Protein AF-A0A7X7MPK6-F1 (afdb_monomer)

pLDDT: mean 87.19, std 12.5, range [41.5, 96.25]

Sequence (102 aa):
MLQTTIDAVRAILTADPSVNADERRVLVETLRNGPRAEARHDRVLRRPEAARRLGVGVKALDVWKRRGVLVPVIIPGSSRALGYRESDVEALIACGREEAMA

Foldseek 3Di:
DDPVVLVVLLVVLVPDPVADPVNSVVVSVCVVPNPDDPPPPFDFDALVRLCVLLVHDSVVVVVCCVVVLFPFDDDPPDPDGRHGTPVSSVVVVVVVVVVVVD

Structure (mmCIF, N/CA/C/O backbone):
data_AF-A0A7X7MPK6-F1
#
_entry.id   AF-A0A7X7MPK6-F1
#
loop_
_atom_site.group_PDB
_atom_site.id
_atom_site.type_symbol
_atom_site.label_atom_id
_atom_site.label_alt_id
_atom_site.label_comp_id
_atom_site.label_asym_id
_atom_site.label_entity_id
_atom_site.label_seq_id
_atom_site.pdbx_PDB_ins_code
_atom_site.Cartn_x
_atom_site.Cartn_y
_atom_site.Cartn_z
_atom_site.occupancy
_atom_site.B_iso_or_equiv
_atom_site.auth_seq_id
_atom_site.auth_comp_id
_atom_site.auth_asym_id
_atom_site.auth_atom_id
_atom_site.pdbx_PDB_model_num
ATOM 1 N N . MET A 1 1 ? 3.634 -4.947 -32.393 1.00 72.50 1 MET A N 1
ATOM 2 C CA . MET A 1 1 ? 4.495 -4.328 -33.430 1.00 72.50 1 MET A CA 1
ATOM 3 C C . MET A 1 1 ? 4.961 -5.418 -34.391 1.00 72.50 1 MET A C 1
ATOM 5 O O . MET A 1 1 ? 5.064 -6.556 -33.949 1.00 72.50 1 MET A O 1
ATOM 9 N N . LEU A 1 2 ? 5.198 -5.123 -35.674 1.00 88.88 2 LEU A N 1
ATOM 10 C CA . LEU A 1 2 ? 5.704 -6.129 -36.620 1.00 88.88 2 LEU A CA 1
ATOM 11 C C . LEU A 1 2 ? 7.150 -6.513 -36.268 1.00 88.88 2 LEU A C 1
ATOM 13 O O . LEU A 1 2 ? 7.944 -5.658 -35.875 1.00 88.88 2 LEU A O 1
ATOM 17 N N . GLN A 1 3 ? 7.499 -7.792 -36.425 1.00 87.25 3 GLN A N 1
ATOM 18 C CA . GLN A 1 3 ? 8.838 -8.306 -36.109 1.00 87.25 3 GLN A CA 1
ATOM 19 C C . GLN A 1 3 ? 9.935 -7.592 -36.915 1.00 87.25 3 GLN A C 1
ATOM 21 O O . GLN A 1 3 ? 10.973 -7.224 -36.372 1.00 87.25 3 GLN A O 1
ATOM 26 N N . THR A 1 4 ? 9.646 -7.284 -38.179 1.00 93.62 4 THR A N 1
ATOM 27 C CA . THR A 1 4 ? 10.529 -6.532 -39.081 1.00 93.62 4 THR A CA 1
ATOM 28 C C . THR A 1 4 ? 10.875 -5.138 -38.554 1.00 93.62 4 THR A C 1
ATOM 30 O O . THR A 1 4 ? 12.002 -4.676 -38.712 1.00 93.62 4 THR A O 1
ATOM 33 N N . THR A 1 5 ? 9.939 -4.475 -37.871 1.00 93.25 5 THR A N 1
ATOM 34 C CA . THR A 1 5 ? 10.175 -3.170 -37.241 1.00 93.25 5 THR A CA 1
ATOM 35 C C . THR A 1 5 ? 11.153 -3.283 -36.071 1.00 93.25 5 THR A C 1
ATOM 37 O O . THR A 1 5 ? 12.013 -2.424 -35.905 1.00 93.25 5 THR A O 1
ATOM 40 N N . ILE A 1 6 ? 11.065 -4.353 -35.272 1.00 92.69 6 ILE A N 1
ATOM 41 C CA . ILE A 1 6 ? 11.975 -4.584 -34.140 1.00 92.69 6 ILE A CA 1
ATOM 42 C C . ILE A 1 6 ? 13.406 -4.803 -34.634 1.00 92.69 6 ILE A C 1
ATOM 44 O O . ILE A 1 6 ? 14.348 -4.271 -34.047 1.00 92.69 6 ILE A O 1
ATOM 48 N N . ASP A 1 7 ? 13.567 -5.578 -35.704 1.00 93.25 7 ASP A N 1
ATOM 49 C CA . ASP A 1 7 ? 14.884 -5.908 -36.246 1.00 93.25 7 ASP A CA 1
ATOM 50 C C . ASP A 1 7 ? 15.555 -4.674 -36.868 1.00 93.25 7 ASP A C 1
ATOM 52 O O . ASP A 1 7 ? 16.743 -4.440 -36.635 1.00 93.25 7 ASP A O 1
ATOM 56 N N . ALA A 1 8 ? 14.778 -3.819 -37.545 1.00 94.56 8 ALA A N 1
ATOM 57 C CA . ALA A 1 8 ? 15.253 -2.526 -38.036 1.00 94.56 8 ALA A CA 1
ATOM 58 C C . ALA A 1 8 ? 15.731 -1.615 -36.892 1.00 94.56 8 ALA A C 1
ATOM 60 O O . ALA A 1 8 ? 16.844 -1.093 -36.938 1.00 94.56 8 ALA A O 1
ATOM 61 N N . VAL A 1 9 ? 14.937 -1.470 -35.824 1.00 92.44 9 VAL A N 1
ATOM 62 C CA . VAL A 1 9 ? 15.326 -0.656 -34.659 1.00 92.44 9 VAL A CA 1
ATOM 63 C C . VAL A 1 9 ? 16.562 -1.229 -33.964 1.00 92.44 9 VAL A C 1
ATOM 65 O O . VAL A 1 9 ? 17.463 -0.482 -33.591 1.00 92.44 9 VAL A O 1
ATOM 68 N N . ARG A 1 10 ? 16.662 -2.556 -33.829 1.00 92.75 10 ARG A N 1
ATOM 69 C CA . ARG A 1 10 ? 17.845 -3.207 -33.251 1.00 92.75 10 ARG A CA 1
ATOM 70 C C . ARG A 1 10 ? 19.108 -2.919 -34.064 1.00 92.75 10 ARG A C 1
ATOM 72 O O . ARG A 1 10 ? 20.155 -2.684 -33.461 1.00 92.75 10 ARG A O 1
ATOM 79 N N . ALA A 1 11 ? 19.021 -2.940 -35.392 1.00 93.88 11 ALA A N 1
ATOM 80 C CA . ALA A 1 11 ? 20.144 -2.621 -36.268 1.00 93.88 11 ALA A CA 1
ATOM 81 C C . ALA A 1 11 ? 20.587 -1.160 -36.097 1.00 93.88 11 ALA A C 1
ATOM 83 O O . ALA A 1 11 ? 21.775 -0.909 -35.900 1.00 93.88 11 ALA A O 1
ATOM 84 N N . ILE A 1 12 ? 19.633 -0.221 -36.058 1.00 94.38 12 ILE A N 1
ATOM 85 C CA . ILE A 1 12 ? 19.899 1.206 -35.811 1.00 94.38 12 ILE A CA 1
ATOM 86 C C . ILE A 1 12 ? 20.616 1.399 -34.466 1.00 94.38 12 ILE A C 1
ATOM 88 O O . ILE A 1 12 ? 21.691 1.986 -34.425 1.00 94.38 12 ILE A O 1
ATOM 92 N N . LEU A 1 13 ? 20.089 0.820 -33.381 1.00 93.62 13 LEU A N 1
ATOM 93 C CA . LEU A 1 13 ? 20.680 0.920 -32.036 1.00 93.62 13 LEU A CA 1
ATOM 94 C C . LEU A 1 13 ? 22.029 0.197 -31.888 1.00 93.62 13 LEU A C 1
ATOM 96 O O . LEU A 1 13 ? 22.724 0.379 -30.893 1.00 93.62 13 LEU A O 1
ATOM 100 N N . THR A 1 14 ? 22.373 -0.701 -32.811 1.00 92.44 14 THR A N 1
ATOM 101 C CA . THR A 1 14 ? 23.685 -1.369 -32.820 1.00 92.44 14 THR A CA 1
ATOM 102 C C . THR A 1 14 ? 24.731 -0.517 -33.534 1.00 92.44 14 THR A C 1
ATOM 104 O O . THR A 1 14 ? 25.901 -0.563 -33.167 1.00 92.44 14 THR A O 1
ATOM 107 N N . ALA A 1 15 ? 24.315 0.257 -34.538 1.00 93.38 15 ALA A N 1
ATOM 108 C CA . ALA A 1 15 ? 25.179 1.189 -35.252 1.00 93.38 15 ALA A CA 1
ATOM 109 C C . ALA A 1 15 ? 25.413 2.502 -34.481 1.00 93.38 15 ALA A C 1
ATOM 111 O O . ALA A 1 15 ? 26.396 3.188 -34.749 1.00 93.38 15 ALA A O 1
ATOM 112 N N . ASP A 1 16 ? 24.528 2.851 -33.543 1.00 92.19 16 ASP A N 1
ATOM 113 C CA . ASP A 1 16 ? 24.643 4.045 -32.704 1.00 92.19 16 ASP A CA 1
ATOM 114 C C . ASP A 1 16 ? 25.654 3.843 -31.551 1.00 92.19 16 ASP A C 1
ATOM 116 O O . ASP A 1 16 ? 25.406 3.033 -30.653 1.00 92.19 16 ASP A O 1
ATOM 120 N N . PRO A 1 17 ? 26.784 4.579 -31.526 1.00 90.62 17 PRO A N 1
ATOM 121 C CA . PRO A 1 17 ? 27.795 4.450 -30.478 1.00 90.62 17 PRO A CA 1
ATOM 122 C C . PRO A 1 17 ? 27.390 5.102 -29.148 1.00 90.62 17 PRO A C 1
ATOM 124 O O . PRO A 1 17 ? 28.077 4.899 -28.149 1.00 90.62 17 PRO A O 1
ATOM 127 N N . SER A 1 18 ? 26.314 5.895 -29.114 1.00 93.56 18 SER A N 1
ATOM 128 C CA . SER A 1 18 ? 25.830 6.551 -27.893 1.00 93.56 18 SER A CA 1
ATOM 129 C C . SER A 1 18 ? 25.020 5.624 -26.981 1.00 93.56 18 SER A C 1
ATOM 131 O O . SER A 1 18 ? 24.793 5.969 -25.824 1.00 93.56 18 SER A O 1
ATOM 133 N N . VAL A 1 19 ? 24.624 4.443 -27.476 1.00 90.81 19 VAL A N 1
ATOM 134 C CA . VAL A 1 19 ? 23.787 3.474 -26.759 1.00 90.81 19 VAL A CA 1
ATOM 135 C C . VAL A 1 19 ? 24.586 2.211 -26.453 1.00 90.81 19 VAL A C 1
ATOM 137 O O . VAL A 1 19 ? 25.013 1.472 -27.348 1.00 90.81 19 VAL A O 1
ATOM 140 N N . ASN A 1 20 ? 24.758 1.907 -25.169 1.00 91.81 20 ASN A N 1
ATOM 141 C CA . ASN A 1 20 ? 25.454 0.690 -24.762 1.00 91.81 20 ASN A CA 1
ATOM 142 C C . ASN A 1 20 ? 24.568 -0.569 -24.913 1.00 91.81 20 ASN A C 1
ATOM 144 O O . ASN A 1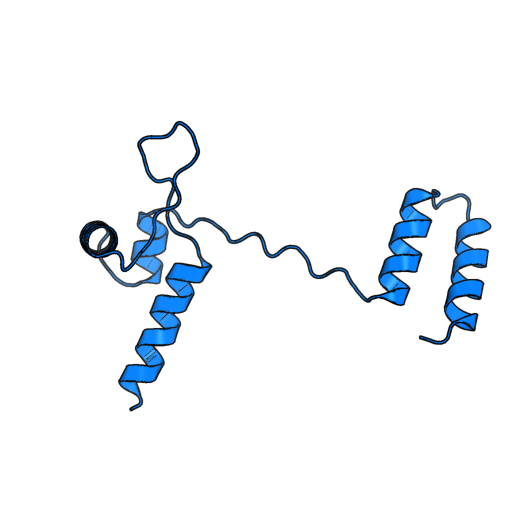 20 ? 23.380 -0.516 -25.243 1.00 91.81 20 ASN A O 1
ATOM 148 N N . ALA A 1 21 ? 25.157 -1.752 -24.713 1.00 89.38 21 ALA A N 1
ATOM 149 C CA . ALA A 1 21 ? 24.455 -3.018 -24.934 1.00 89.38 21 ALA A CA 1
ATOM 150 C C . ALA A 1 21 ? 23.262 -3.244 -23.988 1.00 89.38 21 ALA A C 1
ATOM 152 O O . ALA A 1 21 ? 22.251 -3.812 -24.415 1.00 89.38 21 ALA A O 1
ATOM 153 N N . ASP A 1 22 ? 23.359 -2.784 -22.739 1.00 90.19 22 ASP A N 1
ATOM 154 C CA . ASP A 1 22 ? 22.294 -2.922 -21.746 1.00 90.19 22 ASP A CA 1
ATOM 155 C C . ASP A 1 22 ? 21.128 -1.976 -22.042 1.00 90.19 22 ASP A C 1
ATOM 157 O O . ASP A 1 22 ? 19.971 -2.404 -22.036 1.00 90.19 22 ASP A O 1
ATOM 161 N N . GLU A 1 23 ? 21.421 -0.726 -22.399 1.00 89.94 23 GLU A N 1
ATOM 162 C CA . GLU A 1 23 ? 20.430 0.261 -22.843 1.00 89.94 23 GLU A CA 1
ATOM 163 C C . GLU A 1 23 ? 19.694 -0.223 -24.093 1.00 89.94 23 GLU A C 1
ATOM 165 O O . GLU A 1 23 ? 18.462 -0.237 -24.125 1.00 89.94 23 GLU A O 1
ATOM 170 N N . ARG A 1 24 ? 20.427 -0.730 -25.094 1.00 93.50 24 ARG A N 1
ATOM 171 C CA . ARG A 1 24 ? 19.832 -1.317 -26.303 1.00 93.50 24 ARG A CA 1
ATOM 172 C C . ARG A 1 24 ? 18.891 -2.471 -25.967 1.00 93.50 24 ARG A C 1
ATOM 174 O O . ARG A 1 24 ? 17.815 -2.570 -26.560 1.00 93.50 24 ARG A O 1
ATOM 181 N N . ARG A 1 25 ? 19.262 -3.343 -25.022 1.00 91.38 25 ARG A N 1
ATOM 182 C CA . ARG A 1 25 ? 18.399 -4.449 -24.576 1.00 91.38 25 ARG A CA 1
ATOM 183 C C . ARG A 1 25 ? 17.105 -3.920 -23.960 1.00 91.38 25 ARG A C 1
ATOM 185 O O . ARG A 1 25 ? 16.035 -4.395 -24.330 1.00 91.38 25 ARG A O 1
ATOM 192 N N . VAL A 1 26 ? 17.199 -2.938 -23.062 1.00 90.31 26 VAL A N 1
ATOM 193 C CA . VAL A 1 26 ? 16.036 -2.333 -22.391 1.00 90.31 26 VAL A CA 1
ATOM 194 C C . VAL A 1 26 ? 15.107 -1.647 -23.394 1.00 90.31 26 VAL A C 1
ATOM 196 O O . VAL A 1 26 ? 13.893 -1.839 -23.330 1.00 90.31 26 VAL A O 1
ATOM 199 N N . LEU A 1 27 ? 15.654 -0.900 -24.354 1.00 90.50 27 LEU A N 1
ATOM 200 C CA . LEU A 1 27 ? 14.875 -0.210 -25.385 1.00 90.50 27 LEU A CA 1
ATOM 201 C C . LEU A 1 27 ? 14.120 -1.194 -26.287 1.00 90.50 27 LEU A C 1
ATOM 203 O O . LEU A 1 27 ? 12.916 -1.045 -26.496 1.00 90.50 27 LEU A O 1
ATOM 207 N N . VAL A 1 28 ? 14.796 -2.238 -26.778 1.00 92.56 28 VAL A N 1
ATOM 208 C CA . VAL A 1 28 ? 14.163 -3.271 -27.618 1.00 92.56 28 VAL A CA 1
ATOM 209 C C . VAL A 1 28 ? 13.080 -4.029 -26.846 1.00 92.56 28 VAL A C 1
ATOM 211 O O . VAL A 1 28 ? 12.024 -4.325 -27.405 1.00 92.56 28 VAL A O 1
ATOM 214 N N . GLU A 1 29 ? 13.318 -4.323 -25.570 1.00 90.12 29 GLU A N 1
ATOM 215 C CA . GLU A 1 29 ? 12.344 -4.988 -24.703 1.00 90.12 29 GLU A CA 1
ATOM 216 C C . GLU A 1 29 ? 11.108 -4.111 -24.452 1.00 90.12 29 GLU A C 1
ATOM 218 O O . GLU A 1 29 ? 9.976 -4.583 -24.556 1.00 90.12 29 GLU A O 1
ATOM 223 N N . THR A 1 30 ? 11.316 -2.814 -24.219 1.00 89.56 30 THR A N 1
ATOM 224 C CA . THR A 1 30 ? 10.242 -1.825 -24.039 1.00 89.56 30 THR A CA 1
ATOM 225 C C . THR A 1 30 ? 9.382 -1.696 -25.298 1.00 89.56 30 THR A C 1
ATOM 227 O O . THR A 1 30 ? 8.160 -1.604 -25.221 1.00 89.56 30 THR A O 1
ATOM 230 N N . LEU A 1 31 ? 9.992 -1.750 -26.484 1.00 88.94 31 LEU A N 1
ATOM 231 C CA . LEU A 1 31 ? 9.260 -1.728 -27.755 1.00 88.94 31 LEU A CA 1
ATOM 232 C C . LEU A 1 31 ? 8.466 -3.018 -28.017 1.00 88.94 31 LEU A C 1
ATOM 234 O O . LEU A 1 31 ? 7.450 -2.980 -28.713 1.00 88.94 31 LEU A O 1
ATOM 238 N N . ARG A 1 32 ? 8.921 -4.161 -27.486 1.00 88.25 32 ARG A N 1
ATOM 239 C CA . ARG A 1 32 ? 8.229 -5.456 -27.609 1.00 88.25 32 ARG A CA 1
ATOM 240 C C . ARG A 1 32 ? 7.029 -5.560 -26.685 1.00 88.25 32 ARG A C 1
ATOM 242 O O . ARG A 1 32 ? 5.951 -5.938 -27.135 1.00 88.25 32 ARG A O 1
ATOM 249 N N . ASN A 1 33 ? 7.238 -5.233 -25.416 1.00 87.69 33 ASN A N 1
ATOM 250 C CA . ASN A 1 33 ? 6.303 -5.543 -24.338 1.00 87.69 33 ASN A CA 1
ATOM 251 C C . ASN A 1 33 ? 5.553 -4.310 -23.816 1.00 87.69 33 ASN A C 1
ATOM 253 O O . ASN A 1 33 ? 4.709 -4.434 -22.931 1.00 87.69 33 ASN A O 1
ATOM 257 N N . GLY A 1 34 ? 5.828 -3.132 -24.384 1.00 82.62 34 GLY A N 1
ATOM 258 C CA . GLY A 1 34 ? 5.346 -1.854 -23.875 1.00 82.62 34 GLY A CA 1
ATOM 259 C C . GLY A 1 34 ? 6.202 -1.341 -22.710 1.00 82.62 34 GLY A C 1
ATOM 260 O O . GLY A 1 34 ? 7.135 -2.021 -22.267 1.00 82.62 34 GLY A O 1
ATOM 261 N N . PRO A 1 35 ? 5.914 -0.129 -22.199 1.00 79.12 35 PRO A N 1
ATOM 262 C CA . PRO A 1 35 ? 6.555 0.365 -20.988 1.00 79.12 35 PRO A CA 1
ATOM 263 C C . PRO A 1 35 ? 6.361 -0.656 -19.871 1.00 79.12 35 PRO A C 1
ATOM 265 O O . PRO A 1 35 ? 5.236 -1.073 -19.586 1.00 79.12 35 PRO A O 1
ATOM 268 N N . ARG A 1 36 ? 7.465 -1.069 -19.240 1.00 71.12 36 ARG A N 1
ATOM 269 C CA . ARG A 1 36 ? 7.392 -1.900 -18.042 1.00 71.12 36 ARG A CA 1
ATOM 270 C C . ARG A 1 36 ? 6.529 -1.144 -17.043 1.00 71.12 36 ARG A C 1
ATOM 272 O O . ARG A 1 36 ? 6.881 -0.024 -16.683 1.00 71.12 36 ARG A O 1
ATOM 279 N N . ALA A 1 37 ? 5.411 -1.740 -16.629 1.00 66.69 37 ALA A N 1
ATOM 280 C CA . ALA A 1 37 ? 4.601 -1.168 -15.567 1.00 66.69 37 ALA A CA 1
ATOM 281 C C . ALA A 1 37 ? 5.539 -0.894 -14.390 1.00 66.69 37 ALA A C 1
ATOM 283 O O . ALA A 1 37 ? 6.214 -1.815 -13.912 1.00 66.69 37 ALA A O 1
ATOM 284 N N . GLU A 1 38 ? 5.653 0.375 -13.995 1.00 64.19 38 GLU A N 1
ATOM 285 C CA . GLU A 1 38 ? 6.432 0.726 -12.820 1.00 64.19 38 GLU A CA 1
ATOM 286 C C . GLU A 1 38 ? 5.928 -0.145 -11.677 1.00 64.19 38 GLU A C 1
ATOM 288 O O . GLU A 1 38 ? 4.716 -0.311 -11.492 1.00 64.19 38 GLU A O 1
ATOM 293 N N . ALA A 1 39 ? 6.854 -0.760 -10.941 1.00 59.88 39 ALA A N 1
ATOM 294 C CA . ALA A 1 39 ? 6.479 -1.429 -9.714 1.00 59.88 39 ALA A CA 1
ATOM 295 C C . ALA A 1 39 ? 5.858 -0.345 -8.834 1.00 59.88 39 ALA A C 1
ATOM 297 O O . ALA A 1 39 ? 6.569 0.518 -8.322 1.00 59.88 39 ALA A O 1
ATOM 298 N N . ARG A 1 40 ? 4.526 -0.337 -8.727 1.00 64.69 40 ARG A N 1
ATOM 299 C CA . ARG A 1 40 ? 3.809 0.614 -7.888 1.00 64.69 40 ARG A CA 1
ATOM 300 C C . ARG A 1 40 ? 4.177 0.260 -6.457 1.00 64.69 40 ARG A C 1
ATOM 302 O O . ARG A 1 40 ? 3.585 -0.627 -5.849 1.00 64.69 40 ARG A O 1
ATOM 309 N N . HIS A 1 41 ? 5.249 0.873 -5.970 1.00 71.00 41 HIS A N 1
ATOM 310 C CA . HIS A 1 41 ? 5.697 0.695 -4.608 1.00 71.00 41 HIS A CA 1
ATOM 311 C C . HIS A 1 41 ? 4.593 1.242 -3.719 1.00 71.00 41 HIS A C 1
ATOM 313 O O . HIS A 1 41 ? 4.292 2.435 -3.743 1.00 71.00 41 HIS A O 1
ATOM 319 N N . ASP A 1 42 ? 3.950 0.343 -2.988 1.00 86.31 42 ASP A N 1
ATOM 320 C CA . ASP A 1 42 ? 2.869 0.707 -2.094 1.00 86.31 42 ASP A CA 1
ATOM 321 C C . ASP A 1 42 ? 3.437 1.550 -0.952 1.00 86.31 42 ASP A C 1
ATOM 323 O O . ASP A 1 42 ? 4.253 1.092 -0.143 1.00 86.31 42 ASP A O 1
ATOM 327 N N . ARG A 1 43 ? 3.073 2.831 -0.951 1.00 92.12 43 ARG A N 1
ATOM 328 C CA . ARG A 1 43 ? 3.618 3.811 -0.020 1.00 92.12 43 ARG A CA 1
ATOM 329 C C . ARG A 1 43 ? 3.111 3.497 1.381 1.00 92.12 43 ARG A C 1
ATOM 331 O O . ARG A 1 43 ? 1.944 3.188 1.593 1.00 92.12 43 ARG A O 1
ATOM 338 N N . VAL A 1 44 ? 3.988 3.623 2.374 1.00 94.56 44 VAL A N 1
ATOM 339 C CA . VAL A 1 44 ? 3.589 3.477 3.778 1.00 94.56 44 VAL A CA 1
ATOM 340 C C . VAL A 1 44 ? 3.224 4.844 4.344 1.00 94.56 44 VAL A C 1
ATOM 342 O O . VAL A 1 44 ? 4.075 5.722 4.493 1.00 94.56 44 VAL A O 1
ATOM 345 N N . LEU A 1 45 ? 1.954 5.013 4.699 1.00 95.25 45 LEU A N 1
ATOM 346 C CA . LEU A 1 45 ? 1.437 6.200 5.365 1.00 95.25 45 LEU A CA 1
ATOM 347 C C . LEU A 1 45 ? 1.741 6.139 6.860 1.00 95.25 45 LEU A C 1
ATOM 349 O O . LEU A 1 45 ? 1.402 5.173 7.552 1.00 95.25 45 LEU A O 1
ATOM 353 N N . ARG A 1 46 ? 2.326 7.212 7.403 1.00 95.12 46 ARG A N 1
ATOM 354 C CA . ARG A 1 46 ? 2.508 7.338 8.856 1.00 95.12 46 ARG A CA 1
ATOM 355 C C . ARG A 1 46 ? 1.149 7.412 9.550 1.00 95.12 46 ARG A C 1
ATOM 357 O O . ARG A 1 46 ? 0.185 7.940 9.002 1.00 95.12 46 ARG A O 1
ATOM 364 N N . ARG A 1 47 ? 1.082 6.970 10.810 1.00 94.31 47 ARG A N 1
ATOM 365 C CA . ARG A 1 47 ? -0.175 6.923 11.584 1.00 94.31 47 ARG A CA 1
ATOM 366 C C . ARG A 1 47 ? -1.003 8.226 11.554 1.00 94.31 47 ARG A C 1
ATOM 368 O O . ARG A 1 47 ? -2.206 8.121 11.336 1.00 94.31 47 ARG A O 1
ATOM 375 N N . PRO A 1 48 ? -0.426 9.434 11.738 1.00 95.12 48 PRO A N 1
ATOM 376 C CA . PRO A 1 48 ? -1.209 10.670 11.668 1.00 95.12 48 PRO A CA 1
ATOM 377 C C . PRO A 1 48 ? -1.743 10.970 10.262 1.00 95.12 48 PRO A C 1
ATOM 379 O O . PRO A 1 48 ? -2.814 11.548 10.125 1.00 95.12 48 PRO A O 1
ATOM 382 N N . GLU A 1 49 ? -1.009 10.587 9.218 1.00 96.19 49 GLU A N 1
ATOM 383 C CA . GLU A 1 49 ? -1.416 10.783 7.823 1.00 96.19 49 GLU A CA 1
ATOM 384 C C . GLU A 1 49 ? -2.553 9.834 7.441 1.00 96.19 49 GLU A C 1
ATOM 386 O O . GLU A 1 49 ? -3.562 10.290 6.912 1.00 96.19 49 GLU A O 1
ATOM 391 N N . ALA A 1 50 ? -2.441 8.552 7.804 1.00 95.38 50 ALA A N 1
ATOM 392 C CA . ALA A 1 50 ? -3.511 7.574 7.617 1.00 95.38 50 ALA A CA 1
ATOM 393 C C . ALA A 1 50 ? -4.802 8.003 8.341 1.00 95.38 50 ALA A C 1
ATOM 395 O O . ALA A 1 50 ? -5.879 7.963 7.758 1.00 95.38 50 ALA A O 1
ATOM 396 N N . ALA A 1 51 ? -4.691 8.493 9.582 1.00 95.69 51 ALA A N 1
ATOM 397 C CA . ALA A 1 51 ? -5.834 8.982 10.356 1.00 95.69 51 ALA A CA 1
ATOM 398 C C . ALA A 1 51 ? -6.542 10.158 9.661 1.00 95.69 51 ALA A C 1
ATOM 400 O O . ALA A 1 51 ? -7.764 10.156 9.543 1.00 95.69 51 ALA A O 1
ATOM 401 N N . ARG A 1 52 ? -5.769 11.125 9.139 1.00 96.25 52 ARG A N 1
ATOM 402 C CA . ARG A 1 52 ? -6.313 12.248 8.360 1.00 96.25 52 ARG A CA 1
ATOM 403 C C . ARG A 1 52 ? -7.000 11.787 7.078 1.00 96.25 52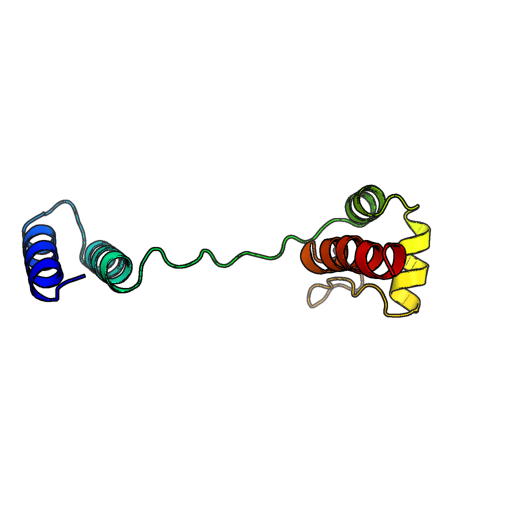 ARG A C 1
ATOM 405 O O . ARG A 1 52 ? -8.093 12.263 6.802 1.00 96.25 52 ARG A O 1
ATOM 412 N N . ARG A 1 53 ? -6.391 10.867 6.318 1.00 94.12 53 ARG A N 1
ATOM 413 C CA . ARG A 1 53 ? -6.984 10.304 5.088 1.00 94.12 53 ARG A CA 1
ATOM 414 C C . ARG A 1 53 ? -8.324 9.614 5.364 1.00 94.12 53 ARG A C 1
ATOM 416 O O . ARG A 1 53 ? -9.238 9.742 4.5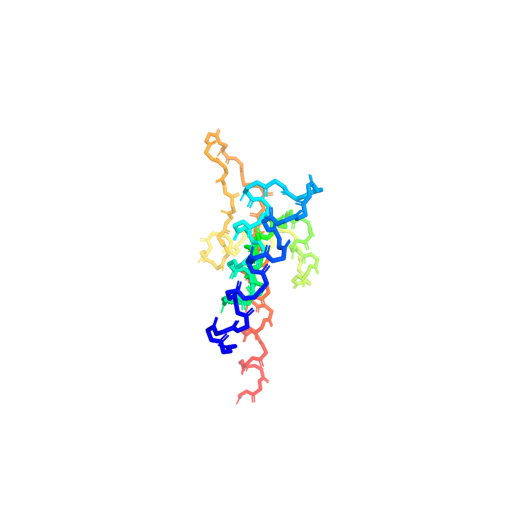65 1.00 94.12 53 ARG A O 1
ATOM 423 N N . LEU A 1 54 ? -8.439 8.933 6.503 1.00 92.88 54 LEU A N 1
ATOM 424 C CA . LEU A 1 54 ? -9.648 8.222 6.930 1.00 92.88 54 LEU A CA 1
ATOM 425 C C . LEU A 1 54 ? -10.669 9.118 7.655 1.00 92.88 54 LEU A C 1
ATOM 427 O O . LEU A 1 54 ? -11.739 8.640 8.012 1.00 92.88 54 LEU A O 1
ATOM 431 N N . GLY A 1 55 ? -10.348 10.391 7.916 1.00 94.12 55 GLY A N 1
ATOM 432 C CA . GLY A 1 55 ? -11.236 11.310 8.638 1.00 94.12 55 GLY A CA 1
ATOM 433 C C . GLY A 1 55 ? -11.463 10.950 10.113 1.00 94.12 55 GLY A C 1
ATOM 434 O O . GLY A 1 55 ? -12.471 11.346 10.691 1.00 94.12 55 GLY A O 1
ATOM 435 N N . VAL A 1 56 ? -10.548 10.202 10.742 1.00 94.69 56 VAL A N 1
ATOM 436 C CA . VAL A 1 56 ? -10.693 9.714 12.126 1.00 94.69 56 VAL A CA 1
ATOM 437 C C . VAL A 1 56 ? -9.535 10.138 13.028 1.00 94.69 56 VAL A C 1
ATOM 439 O O . VAL A 1 56 ? -8.460 10.532 12.581 1.00 94.69 56 VAL A O 1
ATOM 442 N N . GLY A 1 57 ? -9.729 10.024 14.344 1.00 95.38 57 GLY A N 1
ATOM 443 C CA . GLY A 1 57 ? -8.655 10.222 15.318 1.00 95.38 57 GLY A CA 1
ATOM 444 C C . GLY A 1 57 ? -7.636 9.073 15.324 1.00 95.38 57 GLY A C 1
ATOM 445 O O . GLY A 1 57 ? -7.976 7.914 15.105 1.00 95.38 57 GLY A O 1
ATOM 446 N N . VAL A 1 58 ? -6.377 9.359 15.680 1.00 93.44 58 VAL A N 1
ATOM 447 C CA . VAL A 1 58 ? -5.282 8.358 15.694 1.00 93.44 58 VAL A CA 1
ATOM 448 C C . VAL A 1 58 ? -5.566 7.162 16.619 1.00 93.44 58 VAL A C 1
ATOM 450 O O . VAL A 1 58 ? -5.116 6.052 16.332 1.00 93.44 58 VAL A O 1
ATOM 453 N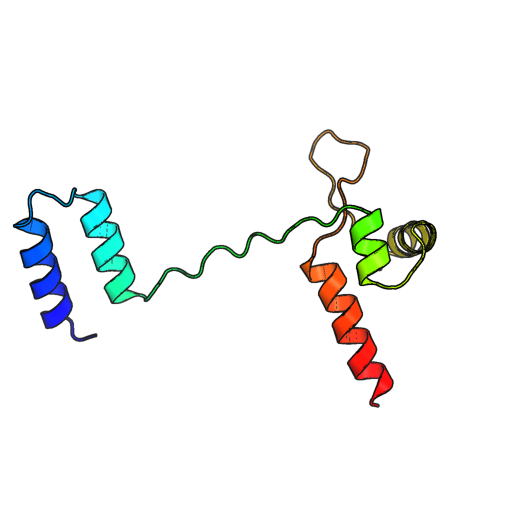 N . LYS A 1 59 ? -6.336 7.360 17.700 1.00 93.75 59 LYS A N 1
ATOM 454 C CA . LYS A 1 59 ? -6.757 6.280 18.612 1.00 93.75 59 LYS A CA 1
ATOM 455 C C . LYS A 1 59 ? -7.704 5.271 17.948 1.00 93.75 59 LYS A C 1
ATOM 457 O O . LYS A 1 59 ? -7.673 4.100 18.318 1.00 93.75 59 LYS A O 1
ATOM 462 N N . ALA A 1 60 ? -8.513 5.689 16.968 1.00 94.06 60 ALA A N 1
ATOM 463 C CA . ALA A 1 60 ? -9.382 4.773 16.224 1.00 94.06 60 ALA A CA 1
ATOM 464 C C . ALA A 1 60 ? -8.554 3.729 15.464 1.00 94.06 60 ALA A C 1
ATOM 466 O O . ALA A 1 60 ? -8.883 2.544 15.489 1.00 94.06 60 ALA A O 1
ATOM 467 N N . LEU A 1 61 ? -7.404 4.135 14.912 1.00 93.44 61 LEU A N 1
ATOM 468 C CA . LEU A 1 61 ? -6.494 3.214 14.228 1.00 93.44 61 LEU A CA 1
ATOM 469 C C . LEU A 1 61 ? -5.955 2.117 15.161 1.00 93.44 61 LEU A C 1
ATOM 471 O O . LEU A 1 61 ? -5.781 0.986 14.723 1.00 93.44 61 LEU A O 1
ATOM 475 N N . ASP A 1 62 ? -5.726 2.401 16.450 1.00 92.38 62 ASP A N 1
ATOM 476 C CA . ASP A 1 62 ? -5.308 1.368 17.416 1.00 92.38 62 ASP A CA 1
ATOM 477 C C . ASP A 1 62 ? -6.427 0.363 17.721 1.00 92.38 62 ASP A C 1
ATOM 479 O O . ASP A 1 62 ? -6.159 -0.800 18.031 1.00 92.38 62 ASP A O 1
ATOM 483 N N . VAL A 1 63 ? -7.689 0.798 17.667 1.00 93.75 63 VAL A N 1
ATOM 484 C CA . VAL A 1 63 ? -8.848 -0.095 17.802 1.00 93.75 63 VAL A CA 1
ATOM 485 C C . VAL A 1 63 ? -8.961 -0.982 16.564 1.00 93.75 63 VAL A C 1
ATOM 487 O O . VAL A 1 63 ? -9.094 -2.195 16.697 1.00 93.75 63 VAL A O 1
ATOM 490 N N . TRP A 1 64 ? -8.850 -0.405 15.369 1.00 92.94 64 TRP A N 1
ATOM 491 C CA . TRP A 1 64 ? -8.950 -1.131 14.099 1.00 92.94 64 TRP A CA 1
ATOM 492 C C . TRP A 1 64 ? -7.803 -2.111 13.886 1.00 92.94 64 TRP A C 1
ATOM 494 O O . TRP A 1 64 ? -8.045 -3.245 13.483 1.00 92.94 64 TRP A O 1
ATOM 504 N N . LYS A 1 65 ? -6.582 -1.734 14.279 1.00 92.94 65 LYS A N 1
ATOM 505 C CA . LYS A 1 65 ? -5.444 -2.654 14.347 1.00 92.94 65 LYS A CA 1
ATOM 506 C C . LYS A 1 65 ? -5.745 -3.858 15.242 1.00 92.94 65 LYS A C 1
ATOM 508 O O . LYS A 1 65 ? -5.507 -4.989 14.840 1.00 92.94 65 LYS A O 1
ATOM 513 N N . ARG A 1 66 ? -6.271 -3.634 16.455 1.00 92.31 66 ARG A N 1
ATOM 514 C CA . ARG A 1 66 ? -6.618 -4.726 17.388 1.00 92.31 66 ARG A CA 1
ATOM 515 C C . ARG A 1 66 ? -7.734 -5.629 16.861 1.00 92.31 66 ARG A 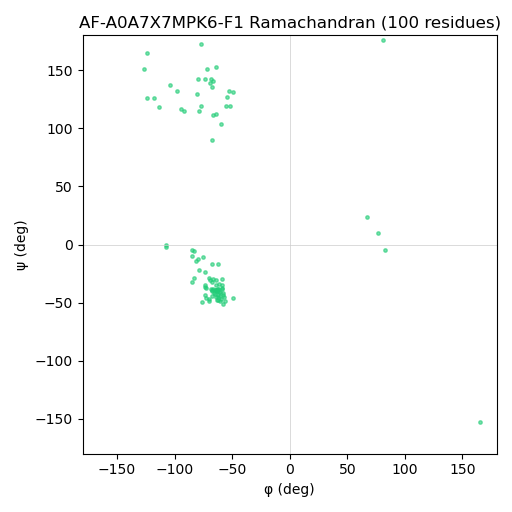C 1
ATOM 517 O O . ARG A 1 66 ? -7.747 -6.806 17.188 1.00 92.31 66 ARG A O 1
ATOM 524 N N . ARG A 1 67 ? -8.647 -5.079 16.058 1.00 91.38 67 ARG A N 1
ATOM 525 C CA . ARG A 1 67 ? -9.732 -5.819 15.395 1.00 91.38 67 ARG A CA 1
ATOM 526 C C . ARG A 1 67 ? -9.303 -6.506 14.092 1.00 91.38 67 ARG A C 1
ATOM 528 O O . ARG A 1 67 ? -10.116 -7.210 13.513 1.00 91.38 67 ARG A O 1
ATOM 535 N N . GLY A 1 68 ? -8.072 -6.292 13.622 1.00 89.38 68 GLY A N 1
ATOM 536 C CA . GLY A 1 68 ? -7.581 -6.850 12.358 1.00 89.38 68 GLY A CA 1
ATOM 537 C C . GLY A 1 68 ? -8.090 -6.145 11.095 1.00 89.38 68 GLY A C 1
ATOM 538 O O . GLY A 1 68 ? -7.861 -6.644 10.004 1.00 89.38 68 GLY A O 1
ATOM 539 N N . VAL A 1 69 ? -8.746 -4.985 11.223 1.00 90.81 69 VAL A N 1
ATOM 540 C CA . VAL A 1 69 ? -9.282 -4.210 10.083 1.00 90.81 69 VAL A CA 1
ATOM 541 C C . VAL A 1 69 ? -8.165 -3.509 9.302 1.00 90.81 69 VAL A C 1
ATOM 543 O O . VAL A 1 69 ? -8.242 -3.372 8.089 1.00 90.81 69 VAL A O 1
ATOM 546 N N . LEU A 1 70 ? -7.117 -3.062 10.000 1.00 91.50 70 LEU A N 1
ATOM 547 C CA . LEU A 1 70 ? -5.930 -2.450 9.401 1.00 91.50 70 LEU A CA 1
ATOM 548 C C . LEU A 1 70 ? -4.683 -3.210 9.835 1.00 91.50 70 LEU A C 1
ATOM 550 O O . LEU A 1 70 ? -4.416 -3.337 11.035 1.00 91.50 70 LEU A O 1
ATOM 554 N N . VAL A 1 71 ? -3.880 -3.641 8.864 1.00 92.31 71 VAL A N 1
ATOM 555 C CA . VAL A 1 71 ? -2.620 -4.339 9.123 1.00 92.31 71 VAL A CA 1
ATOM 556 C C . VAL A 1 71 ? -1.469 -3.329 9.118 1.00 92.31 71 VAL A C 1
ATOM 558 O O . VAL A 1 71 ? -1.200 -2.689 8.102 1.00 92.31 71 VAL A O 1
ATOM 561 N N . PRO A 1 72 ? -0.768 -3.130 10.247 1.00 93.56 72 PRO A N 1
ATOM 562 C CA . PRO A 1 72 ? 0.362 -2.220 10.283 1.00 93.56 72 PRO A CA 1
ATOM 563 C C . PRO A 1 72 ? 1.571 -2.815 9.562 1.00 93.56 72 PRO A C 1
ATOM 565 O O . PRO A 1 72 ? 1.899 -3.989 9.728 1.00 93.56 72 PRO A O 1
ATOM 568 N N . VAL A 1 73 ? 2.316 -1.968 8.859 1.00 94.75 73 VAL A N 1
ATOM 569 C CA . VAL A 1 73 ? 3.624 -2.339 8.319 1.00 94.75 73 VAL A CA 1
ATOM 570 C C . VAL A 1 73 ? 4.648 -2.317 9.449 1.00 94.75 73 VAL A C 1
ATOM 572 O O . VAL A 1 73 ? 4.878 -1.281 10.079 1.00 94.75 73 VAL A O 1
ATOM 575 N N . ILE A 1 74 ? 5.263 -3.468 9.707 1.00 93.06 74 ILE A N 1
ATOM 576 C CA . ILE A 1 74 ? 6.320 -3.651 10.703 1.00 93.06 74 ILE A CA 1
ATOM 577 C C . ILE A 1 74 ? 7.576 -4.094 9.955 1.00 93.06 74 ILE A C 1
ATOM 579 O O . ILE A 1 74 ? 7.542 -5.048 9.181 1.00 93.06 74 ILE A O 1
ATOM 583 N N . ILE A 1 75 ? 8.675 -3.374 10.163 1.00 91.38 75 ILE A N 1
ATOM 584 C CA . ILE A 1 75 ? 9.972 -3.718 9.573 1.00 91.38 75 ILE A CA 1
ATOM 585 C C . ILE A 1 75 ? 10.596 -4.846 10.412 1.00 91.38 75 ILE A C 1
ATOM 587 O O . ILE A 1 75 ? 10.475 -4.801 11.642 1.00 91.38 75 ILE A O 1
ATOM 591 N N . PRO A 1 76 ? 11.284 -5.828 9.799 1.00 91.94 76 PRO A N 1
ATOM 592 C CA . PRO A 1 76 ? 12.055 -6.820 10.542 1.00 91.94 76 PRO A CA 1
ATOM 593 C C . PRO A 1 76 ? 12.969 -6.170 11.592 1.00 91.94 76 PRO A C 1
ATOM 595 O O . PRO A 1 76 ? 13.671 -5.204 11.304 1.00 91.94 76 PRO A O 1
ATOM 598 N N . GLY A 1 77 ? 12.929 -6.678 12.827 1.00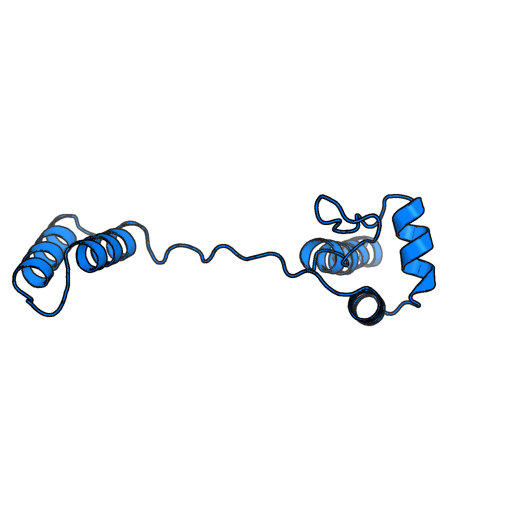 93.19 77 GLY A N 1
ATOM 599 C CA . GLY A 1 77 ? 13.704 -6.142 13.955 1.00 93.19 77 GLY A CA 1
ATOM 600 C C . GLY A 1 77 ? 13.083 -4.936 14.672 1.00 93.19 77 GLY A C 1
ATOM 601 O O . GLY A 1 77 ? 13.602 -4.514 15.702 1.00 93.19 77 GLY A O 1
ATOM 602 N N . SER A 1 78 ? 11.957 -4.396 14.193 1.00 90.31 78 SER A N 1
ATOM 603 C CA . SER A 1 78 ? 11.230 -3.328 14.888 1.00 90.31 78 SER A CA 1
ATOM 604 C C . SER A 1 78 ? 10.054 -3.878 15.694 1.00 90.31 78 SER A C 1
ATOM 606 O O . SER A 1 78 ? 9.204 -4.594 15.174 1.00 90.31 78 SER A O 1
ATOM 608 N N . SER A 1 79 ? 9.938 -3.455 16.955 1.00 85.75 79 SER A N 1
ATOM 609 C CA . SER A 1 79 ? 8.733 -3.671 17.771 1.00 85.75 79 SER A CA 1
ATOM 610 C C . SER A 1 79 ? 7.625 -2.650 17.478 1.00 85.75 79 SER A C 1
ATOM 612 O O . SER A 1 79 ? 6.471 -2.837 17.871 1.00 85.75 79 SER A O 1
ATOM 614 N N . ARG A 1 80 ? 7.955 -1.554 16.780 1.00 86.94 80 ARG A N 1
ATOM 615 C CA . ARG A 1 80 ? 7.021 -0.479 16.429 1.00 86.94 80 ARG A CA 1
ATOM 616 C C . ARG A 1 80 ? 6.619 -0.557 14.961 1.00 86.94 80 ARG A C 1
ATOM 618 O O . ARG A 1 80 ? 7.454 -0.733 14.075 1.00 86.94 80 ARG A O 1
ATOM 625 N N . ALA A 1 81 ? 5.327 -0.356 14.718 1.00 90.19 81 ALA A N 1
ATOM 626 C CA . ALA A 1 81 ? 4.786 -0.196 13.376 1.00 90.19 81 ALA A CA 1
ATOM 627 C C . ALA A 1 81 ? 5.280 1.108 12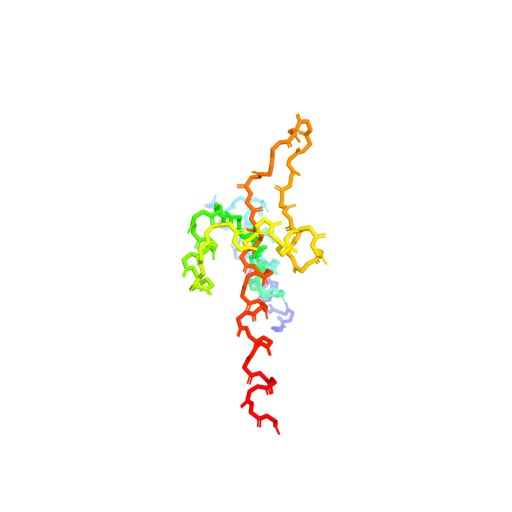.737 1.00 90.19 81 ALA A C 1
ATOM 629 O O . ALA A 1 81 ? 5.233 2.164 13.374 1.00 90.19 81 ALA A O 1
ATOM 630 N N . LEU A 1 82 ? 5.686 1.033 11.471 1.00 92.81 82 LEU A N 1
ATOM 631 C CA . LEU A 1 82 ? 6.069 2.186 10.658 1.00 92.81 82 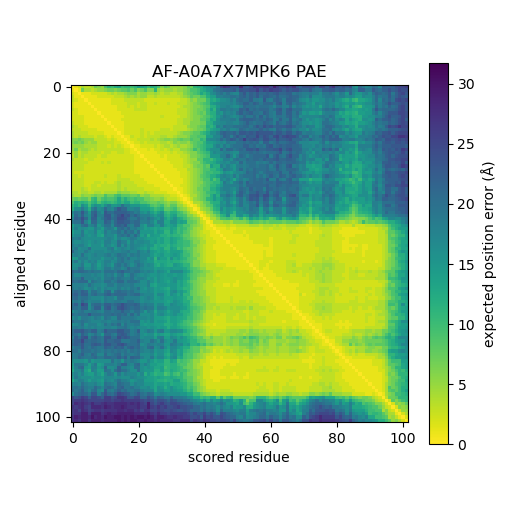LEU A CA 1
ATOM 632 C C . LEU A 1 82 ? 4.838 3.010 10.250 1.00 92.81 82 LEU A C 1
ATOM 634 O O . LEU A 1 82 ? 4.872 4.242 10.228 1.00 92.81 82 LEU A O 1
ATOM 638 N N . GLY A 1 83 ? 3.733 2.325 9.958 1.00 94.56 83 GLY A N 1
ATOM 639 C CA . GLY A 1 83 ? 2.525 2.934 9.419 1.00 94.56 83 GLY A CA 1
ATOM 640 C C . GLY A 1 83 ? 1.566 1.898 8.849 1.00 94.56 83 GLY A C 1
ATOM 641 O O . GLY A 1 83 ? 1.579 0.746 9.282 1.00 94.56 83 GLY A O 1
ATOM 642 N N . TYR A 1 84 ? 0.765 2.319 7.879 1.00 95.25 84 TYR A N 1
ATOM 643 C CA . TYR A 1 84 ? -0.183 1.484 7.139 1.00 95.25 84 TYR A CA 1
ATOM 644 C C . TYR A 1 84 ? 0.068 1.640 5.642 1.00 95.25 84 TYR A C 1
ATOM 646 O O . TYR A 1 84 ? 0.553 2.690 5.219 1.00 95.25 84 TYR A O 1
ATOM 654 N N . ARG A 1 85 ? -0.225 0.610 4.849 1.00 94.06 85 ARG A N 1
ATOM 655 C CA . ARG A 1 85 ? -0.116 0.703 3.390 1.00 94.06 85 ARG A CA 1
ATOM 656 C C . ARG A 1 85 ? -1.149 1.688 2.851 1.00 94.06 85 ARG A C 1
ATOM 658 O O . ARG A 1 85 ? -2.263 1.752 3.369 1.00 94.06 85 ARG A O 1
ATOM 665 N N . GLU A 1 86 ? -0.770 2.479 1.853 1.00 94.31 86 GLU A N 1
ATOM 666 C CA . GLU A 1 86 ? -1.684 3.426 1.211 1.00 94.31 86 GLU A CA 1
ATOM 667 C C . GLU A 1 86 ? -2.827 2.670 0.532 1.00 94.31 86 GLU A C 1
ATOM 669 O O . GLU A 1 86 ? -3.978 3.059 0.709 1.00 94.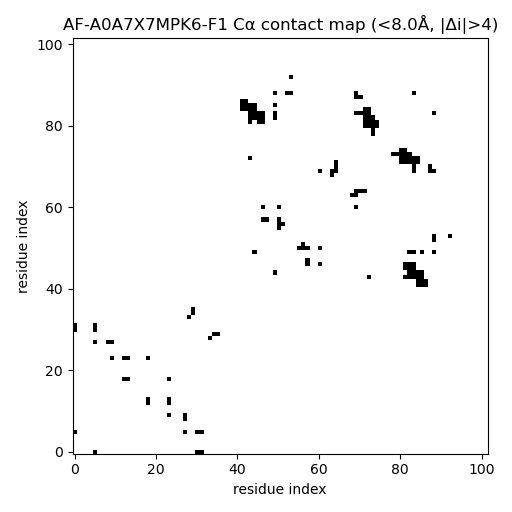31 86 GLU A O 1
ATOM 674 N N . SER A 1 87 ? -2.535 1.531 -0.105 1.00 91.81 87 SER A N 1
ATOM 675 C CA . SER A 1 87 ? -3.553 0.667 -0.715 1.00 91.81 87 SER A CA 1
ATOM 676 C C . SER A 1 87 ? -4.628 0.187 0.272 1.00 91.81 87 SER A C 1
ATOM 678 O O . SER A 1 87 ? -5.813 0.295 -0.027 1.00 91.81 87 SER A O 1
ATOM 680 N N . ASP A 1 88 ? -4.245 -0.272 1.468 1.00 92.00 88 ASP A N 1
ATOM 681 C CA . ASP A 1 88 ? -5.189 -0.735 2.499 1.00 92.00 88 ASP A CA 1
ATOM 682 C C . ASP A 1 88 ? -6.089 0.410 2.991 1.00 92.00 88 ASP A C 1
ATOM 684 O O . ASP A 1 88 ? -7.285 0.235 3.232 1.00 92.00 88 ASP A O 1
ATOM 688 N N . VAL A 1 89 ? -5.519 1.611 3.135 1.00 93.62 89 VAL A N 1
ATOM 689 C CA . VAL A 1 89 ? -6.269 2.809 3.534 1.00 93.62 89 VAL A CA 1
ATOM 690 C C . VAL A 1 89 ? -7.248 3.227 2.437 1.00 93.62 89 VAL A C 1
ATOM 692 O O . VAL A 1 89 ? -8.402 3.531 2.733 1.00 93.62 89 VAL A O 1
ATOM 695 N N . GLU A 1 90 ? -6.813 3.219 1.178 1.00 92.44 90 GLU A N 1
ATOM 696 C CA . GLU A 1 90 ? -7.669 3.506 0.025 1.00 92.44 90 GLU A CA 1
ATOM 697 C C . GLU A 1 90 ? -8.784 2.468 -0.131 1.00 92.44 90 GLU A C 1
ATOM 699 O O . GLU A 1 90 ? -9.925 2.842 -0.399 1.00 92.44 90 GLU A O 1
ATOM 704 N N . ALA A 1 91 ? -8.495 1.187 0.108 1.00 90.12 91 ALA A N 1
ATOM 705 C CA . ALA A 1 91 ? -9.480 0.114 0.060 1.00 90.12 91 ALA A CA 1
ATOM 706 C C . ALA A 1 91 ? -10.597 0.311 1.095 1.00 90.12 91 ALA A C 1
ATOM 708 O O . ALA A 1 91 ? -11.767 0.130 0.767 1.00 90.12 91 ALA A O 1
ATOM 709 N N . LEU A 1 92 ? -10.272 0.751 2.315 1.00 89.50 92 LEU A N 1
ATOM 710 C CA . LEU A 1 92 ? -11.284 1.063 3.334 1.00 89.50 92 LEU A CA 1
ATOM 711 C C . LEU A 1 92 ? -12.178 2.239 2.931 1.00 89.50 92 LEU A C 1
ATOM 713 O O . LEU A 1 92 ? -13.384 2.204 3.165 1.00 89.50 92 LEU A O 1
ATOM 717 N N . ILE A 1 93 ? -11.597 3.265 2.305 1.00 90.62 93 ILE A N 1
ATOM 718 C CA . ILE A 1 93 ? -12.354 4.413 1.790 1.00 90.62 93 ILE A CA 1
ATOM 719 C C . ILE A 1 93 ? -13.256 3.979 0.625 1.00 90.62 93 ILE A C 1
ATOM 721 O O . ILE A 1 93 ? -14.395 4.432 0.518 1.00 90.62 93 ILE A O 1
ATOM 725 N N . ALA A 1 94 ? -12.755 3.109 -0.254 1.00 88.44 94 ALA A N 1
ATOM 726 C CA . ALA A 1 94 ? -13.492 2.626 -1.413 1.00 88.44 94 ALA A CA 1
ATOM 727 C C . ALA A 1 94 ? -14.650 1.698 -1.019 1.00 88.44 94 ALA A C 1
ATOM 729 O O . ALA A 1 94 ? -15.771 1.939 -1.459 1.00 88.44 94 ALA A O 1
ATOM 730 N N . CYS A 1 95 ? -14.394 0.710 -0.158 1.00 74.25 95 CYS A N 1
ATOM 731 C CA . CYS A 1 95 ? -15.370 -0.286 0.291 1.00 74.25 95 CYS A CA 1
ATOM 732 C C . CYS A 1 95 ? -16.538 0.357 1.060 1.00 74.25 95 CYS A C 1
ATOM 734 O O . CYS A 1 95 ? -17.697 0.034 0.818 1.00 74.25 95 CYS A O 1
ATOM 736 N N . GLY A 1 96 ? -16.267 1.372 1.892 1.00 59.84 96 GLY A N 1
ATOM 737 C CA . GLY A 1 96 ? -17.322 2.103 2.604 1.00 59.84 96 GLY A CA 1
ATOM 738 C C . GLY A 1 96 ? -18.323 2.845 1.703 1.00 59.84 96 GLY A C 1
ATOM 739 O O . GLY A 1 96 ? -19.399 3.206 2.172 1.00 59.84 96 GLY A O 1
ATOM 740 N N . ARG A 1 97 ? -18.009 3.082 0.419 1.00 54.34 97 ARG A N 1
ATOM 741 C CA . ARG A 1 97 ? -18.963 3.683 -0.535 1.00 54.34 97 ARG A CA 1
ATOM 742 C C . ARG A 1 97 ? -19.920 2.672 -1.153 1.00 54.34 97 ARG A C 1
ATOM 744 O O . ARG A 1 97 ? -21.018 3.070 -1.520 1.00 54.34 97 ARG A O 1
ATOM 751 N N . GLU A 1 98 ? -19.521 1.410 -1.287 1.00 49.97 98 GLU A N 1
ATOM 752 C CA . GLU A 1 98 ? -20.370 0.382 -1.902 1.00 49.97 98 GLU A CA 1
ATOM 753 C C . GLU A 1 98 ? -21.510 -0.027 -0.958 1.00 49.97 98 GLU A C 1
ATOM 755 O O . GLU A 1 98 ? -22.642 -0.173 -1.406 1.00 49.97 98 GLU A O 1
ATOM 760 N N . GLU A 1 99 ? -21.259 -0.082 0.354 1.00 49.44 99 GLU A N 1
ATOM 761 C CA . GLU A 1 99 ? -22.300 -0.349 1.362 1.00 49.44 99 GLU A CA 1
ATOM 762 C C . GLU A 1 99 ? -23.249 0.841 1.600 1.00 49.44 99 GLU A C 1
ATOM 764 O O . GLU A 1 99 ? -24.372 0.644 2.046 1.00 49.44 99 GLU A O 1
ATOM 769 N N . ALA A 1 100 ? -22.833 2.078 1.305 1.00 47.44 100 ALA A N 1
ATOM 770 C CA . ALA A 1 100 ? -23.672 3.271 1.479 1.00 47.44 100 ALA A CA 1
ATOM 771 C C . ALA A 1 100 ? -24.611 3.550 0.286 1.00 47.44 100 ALA A C 1
ATOM 773 O O . ALA A 1 100 ? -25.461 4.437 0.370 1.00 47.44 100 ALA A O 1
ATOM 774 N N . MET A 1 101 ? -24.430 2.836 -0.830 1.00 44.66 101 MET A N 1
ATOM 775 C CA . MET A 1 101 ? -25.241 2.955 -2.050 1.00 44.66 101 MET A CA 1
ATOM 776 C C . MET A 1 101 ? -26.182 1.760 -2.280 1.00 44.66 101 MET A C 1
ATOM 778 O O . MET A 1 101 ? -26.925 1.776 -3.264 1.00 44.66 101 MET A O 1
ATOM 782 N N . ALA A 1 102 ? -26.138 0.751 -1.407 1.00 41.50 102 ALA A N 1
ATOM 783 C CA . ALA A 1 102 ? -27.026 -0.412 -1.391 1.00 41.50 102 ALA A CA 1
ATOM 784 C C . ALA A 1 102 ? -28.121 -0.244 -0.326 1.00 41.50 102 ALA A C 1
ATOM 786 O O . ALA A 1 102 ? -29.255 -0.703 -0.589 1.00 41.50 102 ALA A O 1
#

Nearest PDB structures (foldseek):
  3d70-assembly1_A-2  TM=7.014E-01  e=1.337E-01  synthetic construct
  6pig-assembly1_I  TM=6.565E-01  e=6.010E-02  Vibrio cholerae
  3d71-assembly1_A-2  TM=6.995E-01  e=1.865E-01  Bacillus subtilis
  3iao-assembly1_A-2  TM=7.181E-01  e=1.993E-01  Bacillus subtilis
  6pif-assembly1_I  TM=6.075E-01  e=1.429E-01  Vibrio cholerae

Radius of gyration: 23.07 Å; Cα contacts (8 Å, |Δi|>4): 84; chains: 1; bounding box: 55×21×58 Å

Secondary structure (DSSP, 8-state):
--HHHHHHHHHHHHH-TTS-HHHHHHHHHHHHH-SPPP-----EE-HHHHHHHTTS-HHHHHHHHHTTSSPEEE-TT-SSEEEEEHHHHHHHHHHHHHTT--

Solvent-accessible surface area (backbone atoms only — not comparable to full-atom values): 6170 Å² total; per-residue (Å²): 126,62,68,70,59,54,54,54,51,51,52,54,47,68,72,37,88,91,47,52,75,67,56,44,49,52,52,54,47,32,69,71,74,41,77,74,77,72,80,78,74,72,50,69,32,40,58,71,56,46,17,58,76,70,74,48,58,61,68,55,53,57,52,33,39,75,70,65,78,44,70,63,44,59,53,92,95,49,97,57,66,66,21,31,44,43,64,63,56,50,47,54,61,53,54,59,51,59,69,75,76,110

Mean predicted aligned error: 10.94 Å